Protein AF-A0A382R1L0-F1 (afdb_monomer_lite)

Foldseek 3Di:
DDDDDDDDPPPPDVVNVQCVDPVSVVVVVVVVVVVVVVVVVVVVVVVVQVVCVVVVHHPDPCQQVAQCLDDDPDDPPDDDDSRDGND

Secondary structure (DSSP, 8-state):
-------------HHHHHHHSHHHHHHHHHHHHHHHHHHHHHHHHHHHHHHHHHTT-----GGGGSB--S--S--SSS---TTSB--

Radius of gyration: 30.05 Å; chains: 1; bounding box: 84×22×73 Å

Organism: NCBI:txid408172

pLDDT: mean 87.55, std 11.81, range [44.91, 98.69]

Structure (mmCIF, N/CA/C/O backbone):
data_AF-A0A382R1L0-F1
#
_entry.id   AF-A0A382R1L0-F1
#
loop_
_atom_site.group_PDB
_atom_site.id
_atom_site.type_symbol
_atom_site.label_atom_id
_atom_site.label_alt_id
_atom_site.label_comp_id
_atom_site.label_asym_id
_atom_site.label_entity_id
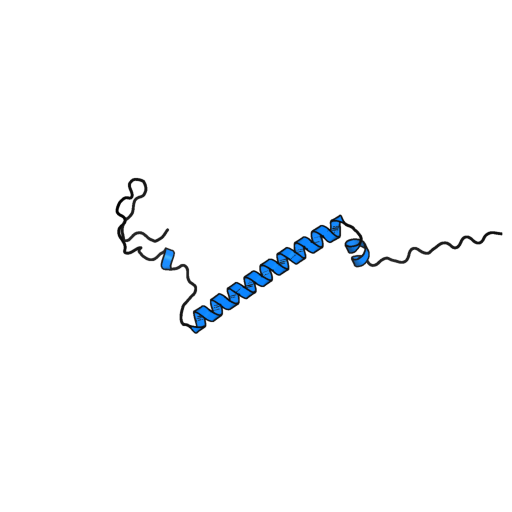_atom_site.label_seq_id
_atom_site.pdbx_PDB_ins_code
_atom_site.Cartn_x
_atom_site.Cartn_y
_atom_site.Cartn_z
_atom_site.occupancy
_atom_site.B_iso_or_equiv
_atom_site.auth_seq_id
_atom_site.auth_comp_id
_atom_site.auth_asym_id
_atom_site.auth_atom_id
_atom_site.pdbx_PDB_model_num
ATOM 1 N N . MET A 1 1 ? -51.445 -0.697 48.925 1.00 44.91 1 MET A N 1
ATOM 2 C CA . MET A 1 1 ? -50.670 -1.850 48.420 1.00 44.91 1 MET A CA 1
ATOM 3 C C . MET A 1 1 ? -50.041 -1.421 47.100 1.00 44.91 1 MET A C 1
ATOM 5 O O . MET A 1 1 ? -50.780 -1.214 46.150 1.00 44.91 1 MET A O 1
ATOM 9 N N . ALA A 1 2 ? -48.739 -1.124 47.072 1.00 53.47 2 ALA A N 1
ATOM 10 C CA . ALA A 1 2 ? -48.062 -0.628 45.870 1.00 53.47 2 ALA A CA 1
ATOM 11 C C . ALA A 1 2 ? -47.512 -1.815 45.068 1.00 53.47 2 ALA A C 1
ATOM 13 O O . ALA A 1 2 ? -46.711 -2.587 45.588 1.00 53.47 2 ALA A O 1
ATOM 14 N N . VAL A 1 3 ? -47.972 -1.976 43.827 1.00 66.62 3 VAL A N 1
ATOM 15 C CA . VAL A 1 3 ? -47.470 -2.996 42.900 1.00 66.62 3 VAL A CA 1
ATOM 16 C C . VAL A 1 3 ? -46.208 -2.447 42.242 1.00 66.62 3 VAL A C 1
ATOM 18 O O . VAL A 1 3 ? -46.267 -1.566 41.388 1.00 66.62 3 VAL A O 1
ATOM 21 N N . ILE A 1 4 ? -45.057 -2.951 42.671 1.00 67.62 4 ILE A N 1
ATOM 22 C CA . ILE A 1 4 ? -43.771 -2.747 42.004 1.00 67.62 4 ILE A CA 1
ATOM 23 C C . ILE A 1 4 ? -43.746 -3.625 40.749 1.00 67.62 4 ILE A C 1
ATOM 25 O O . ILE A 1 4 ? -43.734 -4.847 40.838 1.00 67.62 4 ILE A O 1
ATOM 29 N N . SER A 1 5 ? -43.800 -3.002 39.569 1.00 61.62 5 SER A N 1
ATOM 30 C CA . SER A 1 5 ? -43.554 -3.698 38.302 1.00 61.62 5 SER A CA 1
ATOM 31 C C . SER A 1 5 ? -42.051 -3.853 38.115 1.00 61.62 5 SER A C 1
ATOM 33 O O . SER A 1 5 ? -41.360 -2.880 37.813 1.00 61.62 5 SER A O 1
ATOM 35 N N . GLU A 1 6 ? -41.539 -5.066 38.298 1.00 58.94 6 GLU A N 1
ATOM 36 C CA . GLU A 1 6 ? -40.168 -5.383 37.914 1.00 58.94 6 GLU A CA 1
ATOM 37 C C . GLU A 1 6 ? -40.065 -5.392 36.386 1.00 58.94 6 GLU A C 1
ATOM 39 O O . GLU A 1 6 ? -40.746 -6.151 35.693 1.00 58.94 6 GLU A O 1
ATOM 44 N N . THR A 1 7 ? -39.238 -4.507 35.834 1.00 60.59 7 THR A N 1
ATOM 45 C CA . THR A 1 7 ? -38.948 -4.505 34.403 1.00 60.59 7 THR A CA 1
ATOM 46 C C . THR A 1 7 ? -37.994 -5.657 34.110 1.00 60.59 7 THR A C 1
ATOM 48 O O . THR A 1 7 ? -36.825 -5.634 34.488 1.00 60.59 7 THR A O 1
ATOM 51 N N . VAL A 1 8 ? -38.494 -6.698 33.440 1.00 65.12 8 VAL A N 1
ATOM 52 C CA . VAL A 1 8 ? -37.659 -7.814 32.979 1.00 65.12 8 VAL A CA 1
ATOM 53 C C . VAL A 1 8 ? -36.566 -7.244 32.065 1.00 65.12 8 VAL A C 1
ATOM 55 O O . VAL A 1 8 ? -36.896 -6.590 31.068 1.00 65.12 8 VAL A O 1
ATOM 58 N N . PRO A 1 9 ? -35.270 -7.451 32.363 1.00 61.50 9 PRO A N 1
ATOM 59 C CA . PRO A 1 9 ? -34.201 -6.952 31.516 1.00 61.50 9 PRO A CA 1
ATOM 60 C C . PRO A 1 9 ? -34.245 -7.700 30.182 1.00 61.50 9 PRO A C 1
ATOM 62 O O . PRO A 1 9 ? -33.800 -8.839 30.069 1.00 61.50 9 PRO A O 1
ATOM 65 N N . GLY A 1 10 ? -34.810 -7.054 29.160 1.00 65.00 10 GLY A N 1
ATOM 66 C CA . GLY A 1 10 ? -34.844 -7.589 27.805 1.00 65.00 10 GLY A CA 1
ATOM 67 C C . GLY A 1 10 ? -33.429 -7.910 27.331 1.00 65.00 10 GLY A C 1
ATOM 68 O O . GLY A 1 10 ? -32.525 -7.077 27.443 1.00 65.00 10 GLY A O 1
ATOM 69 N N . THR A 1 11 ? -33.228 -9.125 26.823 1.00 68.56 11 THR A N 1
ATOM 70 C CA . THR A 1 11 ? -31.955 -9.621 26.292 1.00 68.56 11 THR A CA 1
ATOM 71 C C . THR A 1 11 ? -31.472 -8.707 25.164 1.00 68.56 11 THR A C 1
ATOM 73 O O . THR A 1 11 ? -31.855 -8.852 24.006 1.00 68.56 11 THR A O 1
ATOM 76 N N . ARG A 1 12 ? -30.653 -7.701 25.492 1.00 66.81 12 ARG A N 1
ATOM 77 C CA . ARG A 1 12 ? -30.114 -6.766 24.498 1.00 66.81 12 ARG A CA 1
ATOM 78 C C . ARG A 1 12 ? -29.134 -7.514 23.598 1.00 66.81 12 ARG A C 1
ATOM 80 O O . ARG A 1 12 ? -28.122 -8.022 24.080 1.00 66.81 12 ARG A O 1
ATOM 87 N N . ASN A 1 13 ? -29.430 -7.543 22.299 1.00 85.00 13 ASN A N 1
ATOM 88 C CA . ASN A 1 13 ? -28.622 -8.193 21.267 1.00 85.00 13 ASN A CA 1
ATOM 89 C C . ASN A 1 13 ? -27.145 -7.766 21.363 1.00 85.00 13 ASN A C 1
ATOM 91 O O . ASN A 1 13 ? -26.853 -6.570 21.455 1.00 85.00 13 ASN A O 1
ATOM 95 N N . SER A 1 14 ? -26.200 -8.708 21.306 1.00 82.50 14 SER A N 1
ATOM 96 C CA . SER A 1 14 ? -24.765 -8.434 21.513 1.00 82.50 14 SER A CA 1
ATOM 97 C C . SER A 1 14 ? -24.204 -7.361 20.569 1.00 82.50 14 SER A C 1
ATOM 99 O O . SER A 1 14 ? -23.419 -6.520 21.002 1.00 82.50 14 SER A O 1
ATOM 101 N N . LEU A 1 15 ? -24.688 -7.300 19.322 1.00 83.50 15 LEU A N 1
ATOM 102 C CA . LEU A 1 15 ? -24.362 -6.225 18.373 1.00 83.50 15 LEU A CA 1
ATOM 103 C C . LEU A 1 15 ? -24.755 -4.833 18.889 1.00 83.50 15 LEU A C 1
ATOM 105 O O . LEU A 1 15 ? -23.956 -3.902 18.837 1.00 83.50 15 LEU A O 1
ATOM 109 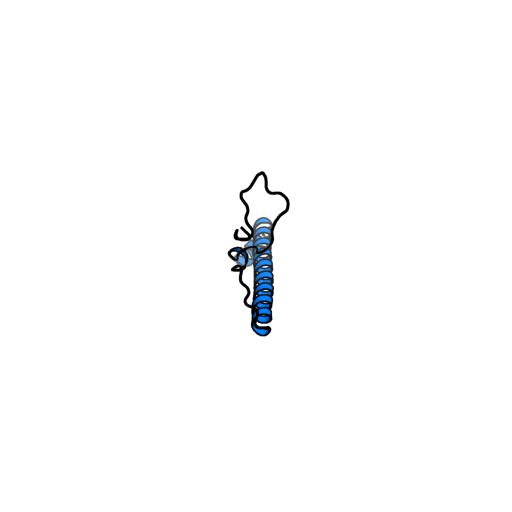N N . THR A 1 16 ? -25.962 -4.691 19.447 1.00 85.81 16 THR A N 1
ATOM 110 C CA . THR A 1 16 ? -26.418 -3.408 20.011 1.00 85.81 16 THR A CA 1
ATOM 111 C C . THR A 1 16 ? -25.613 -3.007 21.246 1.00 85.81 16 THR A C 1
ATOM 113 O O . THR A 1 16 ? -25.396 -1.821 21.482 1.00 85.81 16 THR A O 1
ATOM 116 N N . ARG A 1 17 ? -25.104 -3.977 22.021 1.00 86.88 17 ARG A N 1
ATOM 117 C CA . ARG A 1 17 ? -24.216 -3.706 23.164 1.00 86.88 17 ARG A CA 1
ATOM 118 C C . ARG A 1 17 ? -22.852 -3.185 22.708 1.00 86.88 17 ARG A C 1
ATOM 120 O O . ARG A 1 17 ? -22.357 -2.229 23.299 1.00 86.88 17 ARG A O 1
ATOM 127 N N . LEU A 1 18 ? -22.276 -3.774 21.658 1.00 88.44 18 LEU A N 1
ATOM 128 C CA . LEU A 1 18 ? -20.997 -3.336 21.088 1.00 88.44 18 LEU A CA 1
ATOM 129 C C . LEU A 1 18 ? -21.098 -1.938 20.471 1.00 88.44 18 LEU A C 1
ATOM 131 O O . LEU A 1 18 ? -20.232 -1.104 20.705 1.00 88.44 18 LEU A O 1
ATOM 135 N N . TRP A 1 19 ? -22.181 -1.648 19.748 1.00 91.31 19 TRP A N 1
ATOM 136 C CA . TRP A 1 19 ? -22.374 -0.338 19.122 1.00 91.31 19 TRP A CA 1
ATOM 137 C C . TRP A 1 19 ? -22.607 0.801 20.128 1.00 91.31 19 TRP A C 1
ATOM 139 O O . TRP A 1 19 ? -22.122 1.920 19.946 1.00 91.31 19 TRP A O 1
ATOM 149 N N . ASN A 1 20 ? -23.326 0.521 21.217 1.00 90.62 20 ASN A N 1
ATOM 150 C CA . ASN A 1 20 ? -23.574 1.506 22.272 1.00 90.62 20 ASN A CA 1
ATOM 151 C C . ASN A 1 20 ? -22.332 1.785 23.135 1.00 90.62 20 ASN A C 1
ATOM 153 O O . ASN A 1 20 ? -22.271 2.817 23.802 1.00 90.62 20 ASN A O 1
ATOM 157 N N . ASN A 1 21 ? -21.337 0.895 23.123 1.00 93.50 21 ASN A N 1
ATOM 158 C CA . ASN A 1 21 ? -20.077 1.104 23.823 1.00 93.50 21 ASN A CA 1
ATOM 159 C C . ASN A 1 21 ? -19.122 1.961 22.969 1.00 93.50 21 ASN A C 1
ATOM 161 O O . ASN A 1 21 ? -18.693 1.548 21.892 1.00 93.50 21 ASN A O 1
ATOM 165 N N . GLN A 1 22 ? -18.746 3.141 23.482 1.00 92.88 22 GLN A N 1
ATOM 166 C CA . GLN A 1 22 ? -17.859 4.102 22.810 1.00 92.88 22 GLN A CA 1
ATOM 167 C C . GLN A 1 22 ? -16.518 3.492 22.376 1.00 92.88 22 GLN A C 1
ATOM 169 O O . GLN A 1 22 ? -16.052 3.763 21.270 1.00 92.88 22 GLN A O 1
ATOM 174 N N . GLN A 1 23 ? -15.899 2.674 23.230 1.00 93.19 23 GLN A N 1
ATOM 175 C CA . GLN A 1 23 ? -14.590 2.084 22.941 1.00 93.19 23 GLN A CA 1
ATOM 176 C C . GLN A 1 23 ? -14.702 1.039 21.828 1.00 93.19 23 GLN A C 1
ATOM 178 O O . GLN A 1 23 ? -13.925 1.057 20.877 1.00 93.19 23 GLN A O 1
ATOM 183 N N . ALA A 1 24 ? -15.721 0.179 21.906 1.00 93.69 24 ALA A N 1
ATOM 184 C CA . ALA A 1 24 ? -15.949 -0.856 20.905 1.00 93.69 24 ALA A CA 1
ATOM 185 C C . ALA A 1 24 ? -16.305 -0.258 19.534 1.00 93.69 24 ALA A C 1
ATOM 187 O O . ALA A 1 24 ? -15.703 -0.651 18.534 1.00 93.69 24 ALA A O 1
ATOM 188 N N . ARG A 1 25 ? -17.212 0.731 19.460 1.00 94.88 25 ARG A N 1
ATOM 189 C CA . ARG A 1 25 ? -17.562 1.354 18.169 1.00 94.88 25 ARG A CA 1
ATOM 190 C C . ARG A 1 25 ? -16.386 2.071 17.508 1.00 94.88 25 ARG A C 1
ATOM 192 O O . ARG A 1 25 ? -16.289 2.033 16.288 1.00 94.88 25 ARG A O 1
ATOM 199 N N . SER A 1 26 ? -15.489 2.675 18.293 1.00 96.88 26 SER A N 1
ATOM 200 C CA . SER A 1 26 ? -14.287 3.334 17.765 1.00 96.88 26 SER A CA 1
ATOM 201 C C . SER A 1 26 ? -13.406 2.341 17.001 1.00 96.88 26 SER A C 1
ATOM 203 O O . SER A 1 26 ? -13.093 2.552 15.829 1.00 96.88 26 SER A O 1
ATOM 205 N N . VAL A 1 27 ? -13.096 1.202 17.629 1.00 96.81 27 VAL A N 1
ATOM 206 C CA . VAL A 1 27 ? -12.280 0.143 17.015 1.00 96.81 27 VAL A CA 1
ATOM 207 C C . VAL A 1 27 ? -12.983 -0.468 15.798 1.00 96.81 27 VAL A C 1
ATOM 209 O O . VAL A 1 27 ? -12.348 -0.676 14.767 1.00 96.81 27 VAL A O 1
ATOM 212 N N . ILE A 1 28 ? -14.299 -0.703 15.873 1.00 96.38 28 ILE A N 1
ATOM 213 C CA . ILE A 1 28 ? -15.085 -1.223 14.741 1.00 96.38 28 ILE A CA 1
ATOM 214 C C . ILE A 1 28 ? -14.993 -0.280 13.535 1.00 96.38 28 ILE A C 1
ATOM 216 O O . ILE A 1 28 ? -14.691 -0.729 12.430 1.00 96.38 28 ILE A O 1
ATOM 220 N N . ILE A 1 29 ? -15.211 1.023 13.739 1.00 96.69 29 ILE A N 1
ATOM 221 C CA . ILE A 1 29 ? -15.140 2.023 12.666 1.00 96.69 29 ILE A CA 1
ATOM 222 C C . ILE A 1 29 ? -13.732 2.073 12.074 1.00 96.69 29 ILE A C 1
ATOM 224 O O . ILE A 1 29 ? -13.596 2.138 10.855 1.00 96.69 29 ILE A O 1
ATOM 228 N N . GLN A 1 30 ? -12.688 2.002 12.900 1.00 97.94 30 GLN A N 1
ATOM 229 C CA . GLN A 1 30 ? -11.310 1.992 12.416 1.00 97.94 30 GLN A CA 1
ATOM 230 C C . GLN A 1 30 ? -11.024 0.773 11.529 1.00 97.94 30 GLN A C 1
ATOM 232 O O . GLN A 1 30 ? -10.485 0.942 10.436 1.00 97.94 30 GLN A O 1
ATOM 237 N N . IL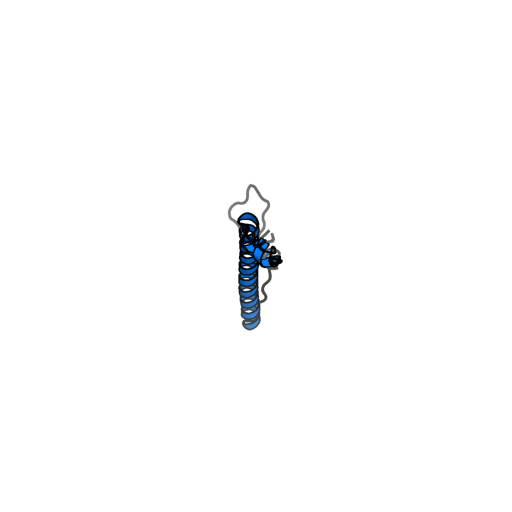E A 1 31 ? -11.418 -0.432 11.955 1.00 98.31 31 ILE A N 1
ATOM 238 C CA . ILE A 1 31 ? -11.247 -1.657 11.156 1.00 98.31 31 ILE A CA 1
ATOM 239 C C . ILE A 1 31 ? -11.976 -1.514 9.821 1.00 98.31 31 ILE A C 1
ATOM 241 O O . ILE A 1 31 ? -11.362 -1.692 8.773 1.00 98.31 31 ILE A O 1
ATOM 245 N N . VAL A 1 32 ? -13.253 -1.120 9.852 1.00 98.25 32 VAL A N 1
ATOM 246 C CA . VAL A 1 32 ? -14.060 -0.905 8.641 1.00 98.25 32 VAL A CA 1
ATOM 247 C C . VAL A 1 32 ? -13.407 0.130 7.725 1.00 98.25 32 VAL A C 1
ATOM 249 O O . VAL A 1 32 ? -13.312 -0.090 6.521 1.00 98.25 32 VAL A O 1
ATOM 252 N N . THR A 1 33 ? -12.900 1.226 8.286 1.00 98.44 33 THR A N 1
ATOM 253 C CA . THR A 1 33 ? -12.214 2.280 7.529 1.00 98.44 33 THR A CA 1
ATOM 254 C C . THR A 1 33 ? -10.976 1.734 6.828 1.00 98.44 33 THR A C 1
ATOM 256 O O . THR A 1 33 ? -10.826 1.915 5.623 1.00 98.44 33 THR A O 1
ATOM 259 N N . VAL A 1 34 ? -10.109 1.020 7.550 1.00 98.62 34 VAL A N 1
ATOM 260 C CA . VAL A 1 34 ? -8.893 0.425 6.980 1.00 98.62 34 VAL A CA 1
ATOM 261 C C . VAL A 1 34 ? -9.247 -0.607 5.906 1.00 98.62 34 VAL A C 1
ATOM 263 O O . VAL A 1 34 ? -8.646 -0.596 4.832 1.00 98.62 34 VAL A O 1
ATOM 266 N N . THR A 1 35 ? -10.265 -1.442 6.131 1.00 98.62 35 THR A N 1
ATOM 267 C CA . THR A 1 35 ? -10.765 -2.386 5.121 1.00 98.62 35 THR A CA 1
ATOM 268 C C . THR A 1 35 ? -11.240 -1.670 3.857 1.00 98.62 35 THR A C 1
ATOM 270 O O . THR A 1 35 ? -10.865 -2.080 2.761 1.00 98.62 35 THR A O 1
ATOM 273 N N . ILE A 1 36 ? -12.016 -0.589 3.987 1.00 98.69 36 ILE A N 1
ATOM 274 C CA . ILE A 1 36 ? -12.483 0.204 2.840 1.00 98.69 36 ILE A CA 1
ATOM 275 C C . ILE A 1 36 ? -11.297 0.820 2.094 1.00 98.69 36 ILE A C 1
ATOM 277 O O . ILE A 1 36 ? -11.242 0.730 0.870 1.00 98.69 36 ILE A O 1
ATOM 281 N N . VAL A 1 37 ? -10.323 1.393 2.805 1.00 98.69 37 VAL A N 1
ATOM 282 C CA . VAL A 1 37 ? -9.120 1.976 2.189 1.00 98.69 37 VAL A CA 1
ATOM 283 C C . VAL A 1 37 ? -8.358 0.926 1.379 1.00 98.69 37 VAL A C 1
ATOM 285 O O . VAL A 1 37 ? -8.061 1.158 0.208 1.00 98.69 37 VAL A O 1
ATOM 288 N N . PHE A 1 38 ? -8.091 -0.251 1.949 1.00 98.62 38 PHE A N 1
ATOM 289 C CA . PHE A 1 38 ? -7.404 -1.320 1.220 1.00 98.62 38 PHE A CA 1
ATOM 290 C C . PHE A 1 38 ? -8.230 -1.873 0.055 1.00 98.62 38 PHE A C 1
ATOM 292 O O . PHE A 1 38 ? -7.662 -2.168 -0.995 1.00 98.62 38 PHE A O 1
ATOM 299 N N . ALA A 1 39 ? -9.554 -1.968 0.193 1.00 98.69 39 ALA A N 1
ATOM 300 C CA . ALA A 1 39 ? -10.428 -2.368 -0.906 1.00 98.69 39 ALA A CA 1
ATOM 301 C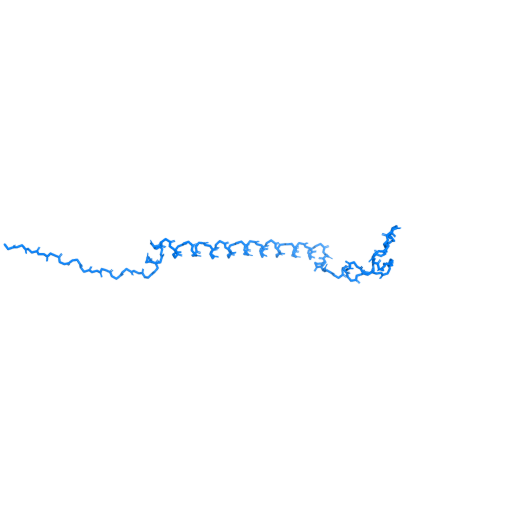 C . ALA A 1 39 ? -10.366 -1.363 -2.069 1.00 98.69 39 ALA A C 1
ATOM 303 O O . ALA A 1 39 ? -10.241 -1.770 -3.224 1.00 98.69 39 ALA A O 1
ATOM 304 N N . LEU A 1 40 ? -10.382 -0.058 -1.779 1.00 98.69 40 LEU A N 1
ATOM 305 C CA . LEU A 1 40 ? -10.230 0.992 -2.790 1.00 98.69 40 LEU A CA 1
ATOM 306 C C . LEU A 1 40 ? -8.860 0.922 -3.475 1.00 98.69 40 LEU A C 1
ATOM 308 O O . LEU A 1 40 ? -8.795 0.963 -4.703 1.00 98.69 40 LEU A O 1
ATOM 312 N N . LEU A 1 41 ? -7.778 0.748 -2.711 1.00 98.50 41 LEU A N 1
ATOM 313 C CA . LEU A 1 41 ? -6.436 0.563 -3.273 1.00 98.50 41 LEU A CA 1
ATOM 314 C C . LEU A 1 41 ? -6.368 -0.671 -4.180 1.00 98.50 41 LEU A C 1
ATOM 316 O O . LEU A 1 41 ? -5.844 -0.585 -5.289 1.00 98.50 41 LEU A O 1
ATOM 320 N N . ALA A 1 42 ? -6.945 -1.798 -3.757 1.00 98.12 42 ALA A N 1
ATOM 321 C CA . ALA A 1 42 ? -6.992 -3.017 -4.560 1.00 98.12 42 ALA A CA 1
ATOM 322 C C . ALA A 1 42 ? -7.778 -2.818 -5.866 1.00 98.12 42 ALA A C 1
ATOM 324 O O . ALA A 1 42 ? -7.343 -3.279 -6.922 1.00 98.12 42 ALA A O 1
ATOM 325 N N . LEU A 1 43 ? -8.902 -2.093 -5.821 1.00 98.25 43 LEU A N 1
ATOM 326 C CA . LEU A 1 43 ? -9.664 -1.740 -7.020 1.00 98.25 43 LEU A CA 1
ATOM 327 C C . LEU A 1 43 ? -8.841 -0.869 -7.973 1.00 98.25 43 LEU A C 1
ATOM 329 O O . LEU A 1 43 ? -8.828 -1.139 -9.173 1.00 98.25 43 LEU A O 1
ATOM 333 N N . ILE A 1 44 ? -8.134 0.143 -7.466 1.00 97.75 44 ILE A N 1
ATOM 334 C CA . ILE A 1 44 ? -7.271 1.004 -8.289 1.00 97.75 44 ILE A CA 1
ATOM 335 C C . ILE A 1 44 ? -6.154 0.178 -8.931 1.00 97.75 44 ILE A C 1
ATOM 337 O O . ILE A 1 44 ? -5.991 0.227 -10.148 1.00 97.75 44 ILE A O 1
ATOM 341 N N . LEU A 1 45 ? -5.428 -0.624 -8.147 1.00 95.81 45 LEU A N 1
ATOM 342 C CA . LEU A 1 45 ? -4.344 -1.472 -8.655 1.00 95.81 45 LEU A CA 1
ATOM 343 C C . LEU A 1 45 ? -4.840 -2.443 -9.728 1.00 95.81 45 LEU A C 1
ATOM 345 O O . LEU A 1 45 ? -4.210 -2.569 -10.775 1.00 95.81 45 LEU A O 1
ATOM 349 N N . ARG A 1 46 ? -6.004 -3.069 -9.519 1.00 95.50 46 ARG A N 1
ATOM 350 C CA . ARG A 1 46 ? -6.625 -3.943 -10.520 1.00 95.50 46 ARG A CA 1
ATOM 351 C C . ARG A 1 46 ? -6.937 -3.194 -11.814 1.00 95.50 46 ARG A C 1
ATOM 353 O O . ARG A 1 46 ? -6.661 -3.707 -12.892 1.00 95.50 46 ARG A O 1
ATOM 360 N N . ASN A 1 47 ? -7.481 -1.981 -11.720 1.00 96.06 47 ASN A N 1
ATOM 361 C CA . ASN A 1 47 ? -7.728 -1.155 -12.902 1.00 96.06 47 ASN A CA 1
ATOM 362 C C . ASN A 1 47 ? -6.424 -0.802 -13.627 1.00 96.06 47 ASN A C 1
ATOM 364 O O . ASN A 1 47 ? -6.380 -0.856 -14.852 1.00 96.06 47 ASN A O 1
ATOM 368 N N . VAL A 1 48 ? -5.359 -0.465 -12.898 1.00 94.25 48 VAL A N 1
ATOM 369 C CA . VAL A 1 48 ? -4.048 -0.161 -13.491 1.00 94.25 48 VAL A CA 1
ATOM 370 C C . VAL A 1 48 ? -3.494 -1.371 -14.241 1.00 94.25 48 VAL A C 1
ATOM 372 O O . VAL A 1 48 ? -3.134 -1.230 -15.406 1.00 94.25 48 VAL A O 1
ATOM 375 N N . VAL A 1 49 ? -3.472 -2.552 -13.617 1.00 93.12 49 VAL A N 1
ATOM 376 C CA . VAL A 1 49 ? -2.973 -3.784 -14.251 1.00 93.12 49 VAL A CA 1
ATOM 377 C C . VAL A 1 49 ? -3.764 -4.104 -15.519 1.00 93.12 49 VAL A C 1
ATOM 379 O O . VAL A 1 49 ? -3.163 -4.276 -16.575 1.00 93.12 49 VAL A O 1
ATOM 382 N N . ASN A 1 50 ? -5.098 -4.076 -15.447 1.00 94.00 50 ASN A N 1
ATOM 383 C CA . ASN A 1 50 ? -5.953 -4.359 -16.601 1.00 94.00 50 ASN A CA 1
ATOM 384 C C . ASN A 1 50 ? -5.735 -3.360 -17.752 1.00 94.00 50 ASN A C 1
ATOM 386 O O . ASN A 1 50 ? -5.697 -3.752 -18.915 1.00 94.00 50 ASN A O 1
ATOM 390 N N . ASN A 1 51 ? -5.595 -2.065 -17.445 1.00 94.25 51 ASN A N 1
ATOM 391 C CA . ASN A 1 51 ? -5.360 -1.040 -18.465 1.00 94.25 51 ASN A CA 1
ATOM 392 C C . ASN A 1 51 ? -3.978 -1.179 -19.112 1.00 94.25 51 ASN A C 1
ATOM 394 O O . ASN A 1 51 ? -3.845 -0.965 -20.314 1.00 94.25 51 ASN A O 1
ATOM 398 N N . LEU A 1 52 ? -2.955 -1.531 -18.328 1.00 93.62 52 LEU A N 1
ATOM 399 C CA . LEU A 1 52 ? -1.608 -1.771 -18.842 1.00 93.62 52 LEU A CA 1
ATOM 400 C C . LEU A 1 52 ? -1.585 -2.991 -19.770 1.00 93.62 52 LEU A C 1
ATOM 402 O O . LEU A 1 52 ? -1.060 -2.902 -20.879 1.00 93.62 52 LEU A O 1
ATOM 406 N N . GLU A 1 53 ? -2.236 -4.083 -19.373 1.00 92.50 53 GLU A N 1
ATOM 407 C CA . GLU A 1 53 ? -2.369 -5.279 -20.206 1.00 92.50 53 GLU A CA 1
ATOM 408 C C . GLU A 1 53 ? -3.1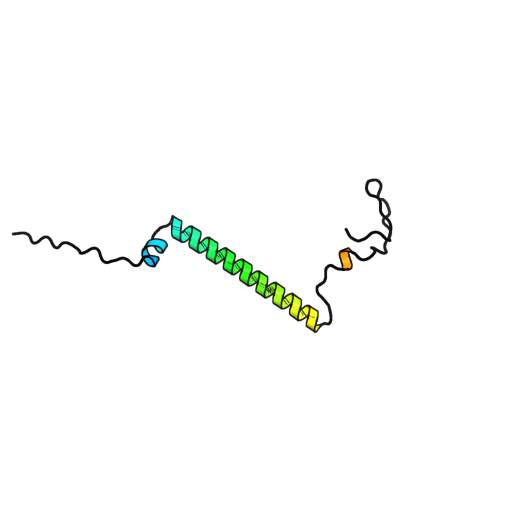03 -4.976 -21.522 1.00 92.50 53 GLU A C 1
ATOM 410 O O . GLU A 1 53 ? -2.648 -5.384 -22.590 1.00 92.50 53 GLU A O 1
ATOM 415 N N . ALA A 1 54 ? -4.173 -4.176 -21.474 1.00 94.44 54 ALA A N 1
ATOM 416 C CA . ALA A 1 54 ? -4.931 -3.777 -22.661 1.00 94.44 54 ALA A CA 1
ATOM 417 C C . ALA A 1 54 ? -4.099 -2.989 -23.692 1.00 94.44 54 ALA A C 1
ATOM 419 O O . ALA A 1 54 ? -4.357 -3.093 -24.890 1.00 94.44 54 ALA A O 1
ATOM 420 N N . ILE A 1 55 ? -3.091 -2.225 -23.253 1.00 94.12 55 ILE A N 1
ATOM 421 C CA . ILE A 1 55 ? -2.152 -1.518 -24.145 1.00 94.12 55 ILE A CA 1
ATOM 422 C C . ILE A 1 55 ? -0.890 -2.339 -24.459 1.00 94.12 55 ILE A C 1
ATOM 424 O O . ILE A 1 55 ? 0.065 -1.808 -25.028 1.00 94.12 55 ILE A O 1
ATOM 428 N N . GLY A 1 56 ? -0.861 -3.619 -24.075 1.00 89.88 56 GLY A N 1
ATOM 429 C CA . GLY A 1 56 ? 0.267 -4.523 -24.302 1.00 89.88 56 GLY A CA 1
ATOM 430 C C . GLY A 1 56 ? 1.487 -4.232 -23.427 1.00 89.88 56 GLY A C 1
ATOM 431 O O . GLY A 1 56 ? 2.597 -4.642 -23.768 1.00 89.88 56 GLY A O 1
ATOM 432 N N . LYS A 1 57 ? 1.317 -3.507 -22.316 1.00 87.56 57 LYS A N 1
ATOM 433 C CA . LYS A 1 57 ? 2.394 -3.200 -21.374 1.00 87.56 57 LYS A CA 1
ATOM 434 C C . LYS A 1 57 ? 2.262 -4.064 -20.126 1.00 87.56 57 LYS A C 1
ATOM 436 O O . LYS A 1 57 ? 1.261 -4.019 -19.425 1.00 87.56 57 LYS A O 1
ATOM 441 N N . GLU A 1 58 ? 3.304 -4.817 -19.801 1.00 81.94 58 GLU A N 1
ATOM 442 C CA . GLU A 1 58 ? 3.337 -5.585 -18.558 1.00 81.94 58 GLU A CA 1
ATOM 443 C C . GLU A 1 58 ? 3.709 -4.669 -17.381 1.00 81.94 58 GLU A C 1
ATOM 445 O O . GLU A 1 58 ? 4.687 -3.913 -17.444 1.00 81.94 58 GLU A O 1
ATOM 450 N N . PHE A 1 59 ? 2.945 -4.731 -16.286 1.00 82.00 59 PHE A N 1
ATOM 451 C CA . PHE A 1 59 ? 3.369 -4.130 -15.024 1.00 82.00 59 PHE A CA 1
ATOM 452 C C . PHE A 1 59 ? 4.513 -4.973 -14.450 1.00 82.00 59 PHE A C 1
ATOM 454 O O . PHE A 1 59 ? 4.282 -6.029 -13.867 1.00 82.00 59 PHE A O 1
ATOM 461 N N . SER A 1 60 ? 5.758 -4.527 -14.629 1.00 84.06 60 SER A N 1
ATOM 462 C CA . SER A 1 60 ? 6.924 -5.238 -14.105 1.00 84.06 60 SER A CA 1
ATOM 463 C C . SER A 1 60 ? 7.963 -4.291 -13.516 1.00 84.06 60 SER A C 1
ATOM 465 O O . SER A 1 60 ? 8.189 -3.189 -14.014 1.00 84.06 60 SER A O 1
ATOM 467 N N . PHE A 1 61 ? 8.657 -4.778 -12.489 1.00 88.94 61 PHE A N 1
ATOM 468 C CA . PHE A 1 61 ? 9.851 -4.147 -11.927 1.00 88.94 61 PHE A CA 1
ATOM 469 C C . PHE A 1 61 ? 11.145 -4.739 -12.496 1.00 88.94 61 PHE A C 1
ATOM 471 O O . PHE A 1 61 ? 12.222 -4.497 -11.961 1.00 88.94 61 PHE A O 1
ATOM 478 N N . LYS A 1 62 ? 11.072 -5.507 -13.596 1.00 88.75 62 LYS A N 1
ATOM 479 C CA . LYS A 1 62 ? 12.262 -6.115 -14.219 1.00 88.75 62 LYS A CA 1
ATOM 480 C C . LYS A 1 62 ? 13.262 -5.064 -14.693 1.00 88.75 62 LYS A C 1
ATOM 482 O O . LYS A 1 62 ? 14.452 -5.352 -14.736 1.00 88.75 62 LYS A O 1
ATOM 487 N N . PHE A 1 63 ? 12.788 -3.851 -14.983 1.00 88.31 63 PHE A N 1
ATOM 488 C CA . PHE A 1 63 ? 13.646 -2.715 -15.301 1.00 88.31 63 PHE A CA 1
ATOM 489 C C . PHE A 1 63 ? 14.631 -2.394 -14.170 1.00 88.31 63 PHE A C 1
ATOM 491 O O . PHE A 1 63 ? 15.719 -1.928 -14.453 1.00 88.31 63 PHE A O 1
ATOM 498 N N . LEU A 1 64 ? 14.320 -2.686 -12.900 1.00 93.12 64 LEU A N 1
ATOM 499 C CA . LEU A 1 64 ? 15.275 -2.450 -11.812 1.00 93.12 64 LEU A CA 1
ATOM 500 C C . LEU A 1 64 ? 16.539 -3.302 -11.965 1.00 93.12 64 LEU A C 1
ATOM 502 O O . LEU A 1 64 ? 17.618 -2.877 -11.574 1.00 93.12 64 LEU A O 1
ATOM 506 N N . MET A 1 65 ? 16.406 -4.475 -12.587 1.00 94.25 65 MET A N 1
ATOM 507 C CA . MET A 1 65 ? 17.498 -5.410 -12.856 1.00 94.25 65 MET A CA 1
ATOM 508 C C . MET A 1 65 ? 18.087 -5.257 -14.266 1.00 94.25 65 MET A C 1
ATOM 510 O O . MET A 1 65 ? 19.027 -5.976 -14.603 1.00 94.25 65 MET A O 1
ATOM 514 N N . SER A 1 66 ? 17.546 -4.377 -15.120 1.00 92.69 66 SER A N 1
ATOM 515 C CA . SER A 1 66 ? 18.166 -4.105 -16.420 1.00 92.69 66 SER A CA 1
ATOM 516 C C . SER A 1 66 ? 19.383 -3.190 -16.258 1.00 92.69 66 SER A C 1
ATOM 518 O O . SER A 1 66 ? 19.397 -2.374 -15.335 1.00 92.69 66 SER A O 1
ATOM 520 N N . PRO A 1 67 ? 20.396 -3.292 -17.138 1.00 94.06 67 PRO A N 1
ATOM 521 C CA . PRO A 1 67 ? 21.514 -2.354 -17.148 1.00 94.06 67 PRO A CA 1
ATOM 522 C C . PRO A 1 67 ? 21.025 -0.915 -17.313 1.00 94.06 67 PRO A C 1
ATOM 524 O O . PRO A 1 67 ? 20.182 -0.654 -18.174 1.00 94.06 67 PRO A O 1
ATOM 527 N N . ALA A 1 68 ? 21.588 0.006 -16.532 1.00 92.00 68 ALA A N 1
ATOM 528 C CA . ALA A 1 68 ? 21.209 1.413 -16.544 1.00 92.00 68 ALA A CA 1
ATOM 529 C C . ALA A 1 68 ? 21.400 2.075 -17.917 1.00 92.00 68 ALA A C 1
ATOM 531 O O . ALA A 1 68 ? 20.616 2.937 -18.304 1.00 92.00 68 ALA A O 1
ATOM 532 N N . ALA A 1 69 ? 22.417 1.647 -18.673 1.00 92.00 69 ALA A N 1
ATOM 533 C CA . ALA A 1 69 ? 22.718 2.107 -20.031 1.00 92.00 69 ALA A CA 1
ATOM 534 C C . ALA A 1 69 ? 22.954 3.629 -20.172 1.00 92.00 69 ALA A C 1
ATOM 536 O O . ALA A 1 69 ? 22.964 4.150 -21.287 1.00 92.00 69 ALA A O 1
ATOM 537 N N . TYR A 1 70 ? 23.199 4.333 -19.063 1.00 89.69 70 TYR A N 1
ATOM 538 C CA . TYR A 1 70 ? 23.675 5.715 -19.024 1.00 89.69 70 TYR A CA 1
ATOM 539 C C . TYR A 1 70 ? 24.890 5.828 -18.102 1.00 89.69 70 TYR A C 1
ATOM 541 O O . TYR A 1 70 ? 25.018 5.081 -17.133 1.00 89.69 70 TYR A O 1
ATOM 549 N N . ASP A 1 71 ? 25.783 6.769 -18.388 1.00 90.50 71 ASP A N 1
ATOM 550 C CA . ASP A 1 71 ? 26.898 7.089 -17.498 1.00 90.50 71 ASP A CA 1
ATOM 551 C C . ASP A 1 71 ? 26.502 8.211 -16.531 1.00 90.50 71 ASP A C 1
ATOM 553 O O . ASP A 1 71 ? 25.678 9.071 -16.851 1.00 90.50 71 ASP A O 1
ATOM 557 N N . ILE A 1 72 ? 27.097 8.206 -15.337 1.00 86.75 72 ILE A N 1
ATOM 558 C CA . ILE A 1 72 ? 26.956 9.289 -14.358 1.00 86.75 72 ILE A CA 1
ATOM 559 C C . ILE A 1 72 ? 28.293 10.004 -14.202 1.00 86.75 72 ILE A C 1
ATOM 561 O O . ILE A 1 72 ? 29.349 9.379 -14.150 1.00 86.75 72 ILE A O 1
ATOM 565 N N . THR A 1 73 ? 28.246 11.331 -14.126 1.00 84.31 73 THR A N 1
ATOM 566 C CA . THR A 1 73 ? 29.446 12.179 -14.147 1.00 84.31 73 THR A CA 1
ATOM 567 C C . THR A 1 73 ? 30.316 12.023 -12.894 1.00 84.31 73 THR A C 1
ATOM 569 O O . THR A 1 73 ? 31.512 12.298 -12.950 1.00 84.31 73 THR A O 1
ATOM 572 N N . PHE A 1 74 ? 29.743 11.605 -11.757 1.00 79.12 74 PHE A N 1
ATOM 573 C CA . PHE A 1 74 ? 30.482 11.477 -10.501 1.00 79.12 74 PHE A CA 1
ATOM 574 C C . PHE A 1 74 ? 29.824 10.497 -9.519 1.00 79.12 74 PHE A C 1
ATOM 576 O O . PHE A 1 74 ? 28.691 10.703 -9.086 1.00 79.12 74 PHE A O 1
ATOM 583 N N . SER A 1 75 ? 30.572 9.465 -9.129 1.00 77.00 75 SER A N 1
ATOM 584 C CA . SER A 1 75 ? 30.173 8.439 -8.156 1.00 77.00 75 SER A CA 1
ATOM 585 C C . SER A 1 75 ? 31.360 8.038 -7.264 1.00 77.00 75 SER A C 1
ATOM 587 O O . SER A 1 75 ? 31.869 6.926 -7.340 1.00 77.00 75 SER A O 1
ATOM 589 N N . PRO A 1 76 ? 31.859 8.952 -6.412 1.00 78.50 76 PRO A N 1
ATOM 590 C CA . PRO A 1 76 ? 33.047 8.718 -5.584 1.00 78.50 76 PRO A CA 1
ATOM 591 C C . PRO A 1 76 ? 32.786 7.776 -4.402 1.00 78.50 76 PRO A C 1
ATOM 593 O O . PRO A 1 76 ? 33.724 7.238 -3.826 1.00 78.50 76 PRO A O 1
ATOM 596 N N . SER A 1 77 ? 31.525 7.634 -3.992 1.00 81.38 77 SER A N 1
ATOM 597 C CA . SER A 1 77 ? 31.110 6.924 -2.780 1.00 81.38 77 SER A CA 1
ATOM 598 C C . SER A 1 77 ? 30.441 5.579 -3.064 1.00 81.38 77 SER A C 1
ATOM 600 O O . SER A 1 77 ? 30.130 4.860 -2.118 1.00 81.38 77 SER A O 1
ATOM 602 N N . ILE A 1 78 ? 30.196 5.245 -4.337 1.00 83.62 78 ILE A N 1
ATOM 603 C CA . ILE A 1 78 ? 29.528 4.013 -4.772 1.00 83.62 78 ILE A CA 1
ATOM 604 C C . ILE A 1 78 ? 30.134 3.594 -6.113 1.00 83.62 78 ILE A C 1
ATOM 606 O O . ILE A 1 78 ? 30.201 4.402 -7.036 1.00 83.62 78 ILE A O 1
ATOM 610 N N . GLU A 1 79 ? 30.562 2.337 -6.234 1.00 86.50 79 GLU A N 1
ATOM 611 C CA . GLU A 1 79 ? 31.034 1.797 -7.510 1.00 86.50 79 GLU A CA 1
ATOM 612 C C . GLU A 1 79 ? 29.869 1.719 -8.507 1.00 86.50 79 GLU A C 1
ATOM 614 O O . GLU A 1 79 ? 28.842 1.095 -8.244 1.00 86.50 79 GLU A O 1
ATOM 619 N N . TYR A 1 80 ? 30.021 2.384 -9.653 1.00 89.94 80 TYR A N 1
ATOM 620 C CA . TYR A 1 80 ? 28.997 2.457 -10.689 1.00 89.94 80 TYR A CA 1
ATOM 621 C C . TYR A 1 80 ? 29.608 2.282 -12.075 1.00 89.94 80 TYR A C 1
ATOM 623 O O . TYR A 1 80 ? 30.653 2.850 -12.394 1.00 89.94 80 TYR A O 1
ATOM 631 N N . SER A 1 81 ? 28.895 1.551 -12.922 1.00 90.81 81 SER A N 1
ATOM 632 C CA . SER A 1 81 ? 29.126 1.450 -14.357 1.00 90.81 81 SER A CA 1
ATOM 633 C C . SER A 1 81 ? 27.785 1.584 -15.079 1.00 90.81 81 SER A C 1
ATOM 635 O O . SER A 1 81 ? 26.750 1.230 -14.526 1.00 90.81 81 SER A O 1
ATOM 637 N N . SER A 1 82 ? 27.778 1.978 -16.353 1.00 90.81 82 SER A N 1
ATOM 638 C CA . SER A 1 82 ? 26.582 1.902 -17.212 1.00 90.81 82 SER A CA 1
ATOM 639 C C . SER A 1 82 ? 26.006 0.485 -17.365 1.00 90.81 82 SER A C 1
ATOM 641 O O . SER A 1 82 ? 24.881 0.319 -17.842 1.00 90.81 82 SER A O 1
ATOM 643 N N . ARG A 1 83 ? 26.752 -0.549 -16.949 1.00 92.50 83 ARG A N 1
ATOM 644 C CA . ARG A 1 83 ? 26.269 -1.935 -16.846 1.00 92.50 83 ARG A CA 1
ATOM 645 C C . ARG A 1 83 ? 25.648 -2.285 -15.493 1.00 92.50 83 ARG A C 1
ATOM 647 O O . ARG A 1 83 ? 25.046 -3.351 -15.389 1.00 92.50 83 ARG A O 1
ATOM 654 N N . SER A 1 84 ? 25.803 -1.433 -14.482 1.00 92.75 84 SER A N 1
ATOM 655 C CA . SER A 1 84 ? 25.140 -1.599 -13.191 1.00 92.75 84 SER A CA 1
ATOM 656 C C . SER A 1 84 ? 23.622 -1.577 -13.376 1.00 92.75 84 SER A C 1
ATOM 658 O O . SER A 1 84 ? 23.099 -0.934 -14.288 1.00 92.75 84 SER A O 1
ATOM 660 N N . THR A 1 85 ? 22.915 -2.313 -12.523 1.00 93.94 85 THR A N 1
ATOM 661 C CA . THR A 1 85 ? 21.449 -2.307 -12.464 1.00 93.94 85 THR A CA 1
ATOM 662 C C . THR A 1 85 ? 20.932 -0.993 -11.870 1.00 93.94 85 THR A C 1
ATOM 664 O O . THR A 1 85 ? 21.707 -0.215 -11.320 1.00 93.94 85 THR A O 1
ATOM 667 N N . HIS A 1 86 ? 19.621 -0.752 -11.915 1.00 88.00 86 HIS A N 1
ATOM 668 C CA . HIS A 1 86 ? 18.995 0.412 -11.269 1.00 88.00 86 HIS A CA 1
ATOM 669 C C . HIS A 1 86 ? 18.688 0.183 -9.771 1.00 88.00 86 HIS A C 1
ATOM 671 O O . HIS A 1 86 ? 17.699 0.714 -9.258 1.00 88.00 86 HIS A O 1
ATOM 677 N N . LEU A 1 87 ? 19.494 -0.638 -9.093 1.00 87.88 87 LEU A N 1
ATOM 678 C CA . LEU A 1 87 ? 19.403 -0.923 -7.655 1.00 87.88 87 LEU A CA 1
ATOM 679 C C . LEU A 1 87 ? 20.501 -0.204 -6.879 1.00 87.88 87 LEU A C 1
ATOM 681 O O . LEU A 1 87 ? 21.584 -0.001 -7.469 1.00 87.88 87 LEU A O 1
#

Sequence (87 aa):
MAVISETVPGTRNSLTRLWNNQQARSVIIQIVTVTIVFALL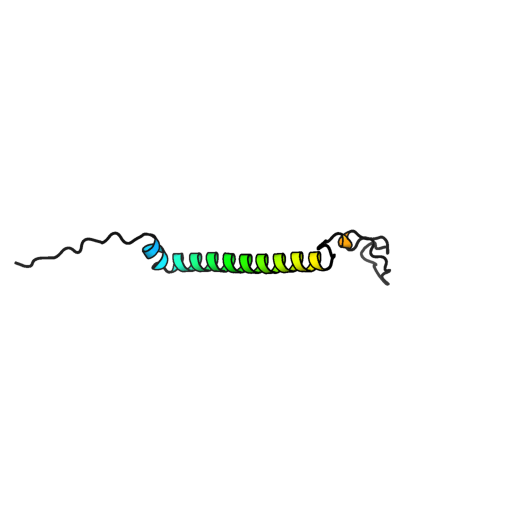ALILRNVVNNLEAIGKEFSFKFLMSPAAYDITFSPSIEYSSRSTHL